Protein AF-A0A3R9QKV1-F1 (afdb_monomer_lite)

Foldseek 3Di:
DVVLVVLLVLLVCLLVLCVVVVNNVLSVLSVVLSVLLVLLVVCVVVVDHPDDPVVSVCSNVVSSVSSVVSVVVVVVVVVVVVVVVVCVVCPDCPPPDD

Secondary structure (DSSP, 8-state):
-HHHHHHHHHHHHHHHHHHHTT-HHHHHHHHHHHHHHHHHHHHHHHS--SS-HHHHHHHHHHHHHHHHHHHHHHHHHHHHHHHHHHHHHS--------

Radius of gyration: 19.91 Å; chains: 1; bounding box: 52×17×63 Å

pLDDT: mean 72.8, std 10.03, range [43.25, 85.12]

Organism: NCBI:txid284579

Structure (mmCIF, N/CA/C/O backbone):
data_AF-A0A3R9QKV1-F1
#
_entry.id   AF-A0A3R9QKV1-F1
#
loop_
_atom_site.group_PDB
_atom_site.id
_atom_site.type_symbol
_atom_site.label_atom_id
_atom_site.label_alt_id
_atom_site.label_comp_id
_atom_site.label_asym_id
_atom_site.label_entity_id
_atom_site.label_seq_id
_atom_site.pdbx_PDB_ins_code
_atom_site.Cartn_x
_atom_site.Cartn_y
_atom_site.Cartn_z
_atom_site.occupancy
_atom_site.B_iso_or_equiv
_atom_site.auth_seq_id
_atom_site.auth_comp_id
_atom_site.auth_asym_id
_atom_site.auth_atom_id
_atom_site.pdbx_PDB_model_num
ATOM 1 N N . MET A 1 1 ? -7.492 5.858 -17.948 1.00 59.72 1 MET A N 1
ATOM 2 C CA . MET A 1 1 ? -6.337 5.722 -17.028 1.00 59.72 1 MET A CA 1
ATOM 3 C C . MET A 1 1 ? -6.647 6.263 -15.627 1.00 59.72 1 MET A C 1
ATOM 5 O O . MET A 1 1 ? -5.887 6.009 -14.703 1.00 59.72 1 MET A O 1
ATOM 9 N N . ASP A 1 2 ? -7.785 6.936 -15.432 1.00 65.50 2 ASP A N 1
ATOM 10 C CA . ASP A 1 2 ? -8.101 7.677 -14.198 1.00 65.50 2 ASP A CA 1
ATOM 11 C C . ASP A 1 2 ? -8.430 6.775 -13.004 1.00 65.50 2 ASP A C 1
ATOM 13 O O . ASP A 1 2 ? -7.982 7.016 -11.887 1.00 65.50 2 ASP A O 1
ATOM 17 N N . VAL A 1 3 ? -9.144 5.674 -13.248 1.00 71.62 3 VAL A N 1
ATOM 18 C CA . VAL A 1 3 ? -9.436 4.667 -12.214 1.00 71.62 3 VAL A CA 1
ATOM 19 C C . VAL A 1 3 ? -8.142 4.028 -11.699 1.00 71.62 3 VAL A C 1
ATOM 21 O O . VAL A 1 3 ? -7.987 3.805 -10.506 1.00 71.62 3 VAL A O 1
ATOM 24 N N . LEU A 1 4 ? -7.173 3.793 -12.582 1.00 73.94 4 LEU A N 1
ATOM 25 C CA . LEU A 1 4 ? -5.894 3.172 -12.239 1.00 73.94 4 LEU A CA 1
ATOM 26 C C . LEU A 1 4 ? -5.026 4.101 -11.371 1.00 73.94 4 LEU A C 1
ATOM 28 O O . LEU A 1 4 ? -4.441 3.647 -10.392 1.00 73.94 4 LEU A O 1
ATOM 32 N N . LEU A 1 5 ? -5.036 5.408 -11.651 1.00 78.75 5 LEU A N 1
ATOM 33 C CA . LEU A 1 5 ? -4.431 6.433 -10.792 1.00 78.75 5 LEU A CA 1
ATOM 34 C C . LEU A 1 5 ? -5.057 6.475 -9.391 1.00 78.75 5 LEU A C 1
ATOM 36 O O . LEU A 1 5 ? -4.336 6.617 -8.403 1.00 78.75 5 LEU A O 1
ATOM 40 N N . LEU A 1 6 ? -6.379 6.306 -9.288 1.00 80.69 6 LEU A N 1
ATOM 41 C CA . LEU A 1 6 ? -7.063 6.225 -7.995 1.00 80.69 6 LEU A CA 1
ATOM 42 C C . LEU A 1 6 ? -6.551 5.028 -7.179 1.00 80.69 6 LEU A C 1
ATOM 44 O O . LEU A 1 6 ? -6.198 5.183 -6.010 1.00 80.69 6 LEU A O 1
ATOM 48 N N . PHE A 1 7 ? -6.444 3.851 -7.800 1.00 77.62 7 PHE A N 1
ATOM 49 C CA . PHE A 1 7 ? -5.898 2.667 -7.136 1.00 77.62 7 PHE A CA 1
ATOM 50 C C . PHE A 1 7 ? -4.413 2.814 -6.785 1.00 77.62 7 PHE A C 1
ATOM 52 O O . PHE A 1 7 ? -4.013 2.390 -5.704 1.00 77.62 7 PHE A O 1
ATOM 59 N N . MET A 1 8 ? -3.602 3.474 -7.619 1.00 81.06 8 MET A N 1
ATOM 60 C CA . MET A 1 8 ? -2.208 3.790 -7.277 1.00 81.06 8 MET A CA 1
ATOM 61 C C . MET A 1 8 ? -2.109 4.718 -6.061 1.00 81.06 8 MET A C 1
ATOM 63 O O . MET A 1 8 ? -1.260 4.513 -5.190 1.00 81.06 8 MET A O 1
ATOM 67 N N . ALA A 1 9 ? -2.989 5.717 -5.960 1.00 83.06 9 ALA A N 1
ATOM 68 C CA . ALA A 1 9 ? -3.051 6.586 -4.791 1.00 83.06 9 ALA A CA 1
ATOM 69 C C . ALA A 1 9 ? -3.406 5.781 -3.529 1.00 83.06 9 ALA A C 1
ATOM 71 O O . ALA A 1 9 ? -2.718 5.891 -2.514 1.00 83.06 9 ALA A O 1
ATOM 72 N N . PHE A 1 10 ? -4.400 4.891 -3.604 1.00 81.38 10 PHE A N 1
ATOM 73 C CA . PHE A 1 10 ? -4.734 3.988 -2.497 1.00 81.38 10 PHE A CA 1
ATOM 74 C C . PHE A 1 10 ? -3.585 3.042 -2.132 1.00 81.38 10 PHE A C 1
ATOM 76 O O . PHE A 1 10 ? -3.268 2.893 -0.950 1.00 81.38 10 PHE A O 1
ATOM 83 N N . ALA A 1 11 ? -2.913 2.459 -3.125 1.00 81.50 11 ALA A N 1
ATOM 84 C CA . ALA A 1 11 ? -1.746 1.607 -2.924 1.00 81.50 11 ALA A CA 1
ATOM 85 C C . ALA A 1 11 ? -0.596 2.356 -2.238 1.00 81.50 11 ALA A C 1
ATOM 87 O O . ALA A 1 11 ? 0.124 1.756 -1.444 1.00 81.50 11 ALA A O 1
ATOM 88 N N . THR A 1 12 ? -0.477 3.667 -2.471 1.00 85.06 12 THR A N 1
ATOM 89 C CA . THR A 1 12 ? 0.532 4.532 -1.839 1.00 85.06 12 THR A CA 1
ATOM 90 C C . THR A 1 12 ? 0.229 4.810 -0.364 1.00 85.06 12 THR A C 1
ATOM 92 O O . THR A 1 12 ? 1.134 4.940 0.459 1.00 85.06 12 THR A O 1
ATOM 95 N N . VAL A 1 13 ? -1.052 4.843 0.009 1.00 85.12 13 VAL A N 1
ATOM 96 C CA . VAL A 1 13 ? -1.492 5.045 1.400 1.00 85.12 13 VAL A CA 1
ATOM 97 C C . VAL A 1 13 ? -1.573 3.715 2.174 1.00 85.12 13 VAL A C 1
ATOM 99 O O . VAL A 1 13 ? -1.493 3.698 3.404 1.00 85.12 13 VAL A O 1
ATOM 102 N N . ALA A 1 14 ? -1.666 2.574 1.483 1.00 82.19 14 ALA A N 1
ATOM 103 C CA . ALA A 1 14 ? -1.786 1.242 2.085 1.00 82.19 14 ALA A CA 1
ATOM 104 C C . ALA A 1 14 ? -0.658 0.857 3.082 1.00 82.19 14 ALA A C 1
ATOM 106 O O . ALA A 1 14 ? -0.987 0.321 4.146 1.00 82.19 14 ALA A O 1
ATOM 107 N N . PRO A 1 15 ? 0.640 1.157 2.850 1.00 81.62 15 PRO A N 1
ATOM 108 C CA . PRO A 1 15 ? 1.700 0.889 3.826 1.00 81.62 15 PRO A CA 1
ATOM 109 C C . PRO A 1 15 ? 1.450 1.582 5.170 1.00 81.62 15 PRO A C 1
ATOM 111 O O . PRO A 1 15 ? 1.604 0.967 6.225 1.00 81.62 15 PRO A O 1
ATOM 114 N N . PHE A 1 16 ? 0.985 2.835 5.145 1.00 83.62 16 PHE A N 1
ATOM 115 C CA . PHE A 1 16 ? 0.663 3.597 6.354 1.00 83.62 16 PHE A CA 1
ATOM 116 C C . PHE A 1 16 ? -0.487 2.956 7.139 1.00 83.62 16 PHE A C 1
ATOM 118 O O . PHE A 1 16 ? -0.453 2.909 8.372 1.00 83.62 16 PHE A O 1
ATOM 125 N N . PHE A 1 17 ? -1.476 2.396 6.439 1.00 81.19 17 PHE A N 1
ATOM 126 C CA . PHE A 1 17 ? -2.551 1.633 7.072 1.00 81.19 17 PHE A CA 1
ATOM 127 C C . PHE A 1 17 ? -2.045 0.368 7.766 1.00 81.19 17 PHE A C 1
ATOM 129 O O . PHE A 1 17 ? -2.458 0.082 8.895 1.00 81.19 17 PHE A O 1
ATOM 136 N N . PHE A 1 18 ? -1.134 -0.370 7.132 1.00 80.94 18 PHE A N 1
ATOM 137 C CA . PHE A 1 18 ? -0.545 -1.564 7.733 1.00 80.94 18 PHE A CA 1
ATOM 138 C C . PHE A 1 18 ? 0.311 -1.235 8.961 1.00 80.94 18 PHE A C 1
ATOM 140 O O . PHE A 1 18 ? 0.188 -1.926 9.976 1.00 80.94 18 PHE A O 1
ATOM 147 N N . ILE A 1 19 ? 1.081 -0.141 8.925 1.00 84.00 19 ILE A N 1
ATOM 148 C CA . ILE A 1 19 ? 1.848 0.355 10.082 1.00 84.00 19 ILE A CA 1
ATOM 149 C C . ILE A 1 19 ? 0.909 0.685 11.245 1.00 84.00 19 ILE A C 1
ATOM 151 O O . ILE A 1 19 ? 1.116 0.209 12.361 1.00 84.00 19 ILE A O 1
ATOM 155 N N . ARG A 1 20 ? -0.178 1.425 10.990 1.00 80.00 20 ARG A N 1
ATOM 156 C CA . ARG A 1 20 ? -1.148 1.810 12.031 1.00 80.00 20 ARG A CA 1
ATOM 157 C C . ARG A 1 20 ? -1.829 0.609 12.698 1.00 80.00 20 ARG A C 1
ATOM 159 O O . ARG A 1 20 ? -2.272 0.708 13.837 1.00 80.00 20 ARG A O 1
ATOM 166 N N . ARG A 1 21 ? -1.917 -0.528 12.003 1.00 75.50 21 ARG A N 1
ATOM 167 C CA . ARG A 1 21 ? -2.478 -1.791 12.516 1.00 75.50 21 ARG A CA 1
ATOM 168 C C . ARG A 1 21 ? -1.409 -2.738 13.089 1.00 75.50 21 ARG A C 1
ATOM 170 O O . ARG A 1 21 ? -1.739 -3.877 13.407 1.00 75.50 21 ARG A O 1
ATOM 177 N N . GLY A 1 22 ? -0.153 -2.299 13.208 1.00 82.56 22 GLY A N 1
ATOM 178 C CA . GLY A 1 22 ? 0.959 -3.091 13.749 1.00 82.56 22 GLY A CA 1
ATOM 179 C C . GLY A 1 22 ? 1.485 -4.185 12.811 1.00 82.56 22 GLY A C 1
ATOM 180 O O . GLY A 1 22 ? 2.301 -5.006 13.223 1.00 82.56 22 GLY A O 1
ATOM 181 N N . LYS A 1 23 ? 1.047 -4.215 11.545 1.00 81.44 23 LYS A N 1
ATOM 182 C CA . LYS A 1 23 ? 1.450 -5.220 10.550 1.00 81.44 23 LYS A CA 1
ATOM 183 C C . LYS A 1 23 ? 2.657 -4.743 9.738 1.00 81.44 23 LYS A C 1
ATOM 185 O O . LYS A 1 23 ? 2.562 -4.509 8.535 1.00 81.44 23 LYS A O 1
ATOM 190 N N . TRP A 1 24 ? 3.802 -4.615 10.405 1.00 79.06 24 TRP A N 1
ATOM 191 C CA . TRP A 1 24 ? 5.042 -4.088 9.819 1.00 79.06 24 TRP A CA 1
ATOM 192 C C . TRP A 1 24 ? 5.548 -4.879 8.604 1.00 79.06 24 TRP A C 1
ATOM 194 O O . TRP A 1 24 ? 5.993 -4.278 7.633 1.00 79.06 24 TRP A O 1
ATOM 204 N N . SER A 1 25 ? 5.422 -6.208 8.608 1.00 81.31 25 SER A N 1
ATOM 205 C CA . SER A 1 25 ? 5.831 -7.053 7.475 1.00 81.31 25 SER A CA 1
ATOM 206 C C . SER A 1 25 ? 5.049 -6.739 6.196 1.00 81.31 25 SER A C 1
ATOM 208 O O . SER A 1 25 ? 5.643 -6.554 5.137 1.00 81.31 25 SER A O 1
ATOM 210 N N . LEU A 1 26 ? 3.724 -6.607 6.298 1.00 77.38 26 LEU A N 1
ATOM 211 C CA . LEU A 1 26 ? 2.870 -6.235 5.167 1.00 77.38 26 LEU A CA 1
ATOM 212 C C . LEU A 1 26 ? 3.128 -4.802 4.707 1.00 77.38 26 LEU A C 1
ATOM 214 O O . LEU A 1 26 ? 3.058 -4.537 3.514 1.00 77.38 26 LEU A O 1
ATOM 218 N N . ALA A 1 27 ? 3.464 -3.891 5.623 1.00 82.50 27 ALA A N 1
ATOM 219 C CA . ALA A 1 27 ? 3.836 -2.528 5.262 1.00 82.50 27 ALA A CA 1
ATOM 220 C C . ALA A 1 27 ? 5.119 -2.481 4.423 1.00 82.50 27 ALA A C 1
ATOM 222 O O . ALA A 1 27 ? 5.161 -1.774 3.421 1.00 82.50 27 ALA A O 1
ATOM 223 N N . ILE A 1 28 ? 6.140 -3.257 4.805 1.00 83.75 28 ILE A N 1
ATOM 224 C CA . ILE A 1 28 ? 7.413 -3.334 4.073 1.00 83.75 28 ILE A CA 1
ATOM 225 C C . ILE A 1 28 ? 7.196 -3.950 2.687 1.00 83.75 28 ILE A C 1
ATOM 227 O O . ILE A 1 28 ? 7.635 -3.378 1.691 1.00 83.75 28 ILE A O 1
ATOM 231 N N . ILE A 1 29 ? 6.475 -5.074 2.610 1.00 82.25 29 ILE A N 1
ATOM 232 C CA . ILE A 1 29 ? 6.156 -5.733 1.334 1.00 82.25 29 ILE A CA 1
ATOM 233 C C . ILE A 1 29 ? 5.350 -4.790 0.436 1.00 82.25 29 ILE A C 1
ATOM 235 O O . ILE A 1 29 ? 5.692 -4.610 -0.731 1.00 82.25 29 ILE A O 1
ATOM 239 N N . GLN A 1 30 ? 4.321 -4.138 0.984 1.00 81.69 30 GLN A N 1
ATOM 240 C CA . GLN A 1 30 ? 3.501 -3.202 0.222 1.00 81.69 30 GLN A CA 1
ATOM 241 C C . GLN A 1 30 ? 4.293 -1.977 -0.229 1.00 81.69 30 GLN A C 1
ATOM 243 O O . GLN A 1 30 ? 4.089 -1.511 -1.343 1.00 81.69 30 GLN A O 1
ATOM 248 N N . GLY A 1 31 ? 5.218 -1.476 0.592 1.00 83.12 31 GLY A N 1
ATOM 249 C CA . GLY A 1 31 ? 6.116 -0.388 0.213 1.00 83.12 31 GLY A CA 1
ATOM 250 C C . GLY A 1 31 ? 7.031 -0.768 -0.952 1.00 83.12 31 GLY A C 1
ATOM 251 O O . GLY A 1 31 ? 7.161 0.000 -1.902 1.00 83.12 31 GLY A O 1
ATOM 252 N N . ALA A 1 32 ? 7.607 -1.972 -0.933 1.00 82.38 32 ALA A N 1
ATOM 253 C CA . ALA A 1 32 ? 8.434 -2.468 -2.034 1.00 82.38 32 ALA A CA 1
ATOM 254 C C . ALA A 1 32 ? 7.627 -2.637 -3.337 1.00 82.38 32 ALA A C 1
ATOM 256 O O . ALA A 1 32 ? 8.073 -2.213 -4.403 1.00 82.38 32 ALA A O 1
ATOM 257 N N . LEU A 1 33 ? 6.414 -3.194 -3.250 1.00 79.00 33 LEU A N 1
ATOM 258 C CA . LEU A 1 33 ? 5.510 -3.340 -4.396 1.00 79.00 33 LEU A CA 1
ATOM 259 C C . LEU A 1 33 ? 5.045 -1.983 -4.940 1.00 79.00 33 LEU A C 1
ATOM 261 O O . LEU A 1 33 ? 5.018 -1.783 -6.150 1.00 79.00 33 LEU A O 1
ATOM 265 N N . MET A 1 34 ? 4.733 -1.035 -4.052 1.00 84.81 34 MET A N 1
ATOM 266 C CA . MET A 1 34 ? 4.372 0.340 -4.400 1.00 84.81 34 MET A CA 1
ATOM 267 C C . MET A 1 34 ? 5.500 1.030 -5.178 1.00 84.81 34 MET A C 1
ATOM 269 O O . MET A 1 34 ? 5.229 1.674 -6.188 1.00 84.81 34 MET A O 1
ATOM 273 N N . LEU A 1 35 ? 6.759 0.875 -4.756 1.00 82.88 35 LEU A N 1
ATOM 274 C CA . LEU A 1 35 ? 7.907 1.433 -5.478 1.00 82.88 35 LEU A CA 1
ATOM 275 C C . LEU A 1 35 ? 8.030 0.849 -6.893 1.00 82.88 35 LEU A C 1
ATOM 277 O O . LEU A 1 35 ? 8.198 1.607 -7.845 1.00 82.88 35 LEU A O 1
ATOM 281 N N . GLY A 1 36 ? 7.873 -0.470 -7.053 1.00 78.50 36 GLY A N 1
ATOM 282 C CA . GLY A 1 36 ? 7.880 -1.107 -8.377 1.00 78.50 36 GLY A CA 1
ATOM 283 C C . GLY A 1 36 ? 6.699 -0.691 -9.265 1.00 78.50 36 GLY A C 1
ATOM 284 O O . GLY A 1 36 ? 6.857 -0.519 -10.471 1.00 78.50 36 GLY A O 1
ATOM 285 N N . MET A 1 37 ? 5.524 -0.468 -8.673 1.00 81.19 37 MET A N 1
ATOM 286 C CA . MET A 1 37 ? 4.336 0.040 -9.365 1.00 81.19 37 MET A CA 1
ATOM 287 C C . MET A 1 37 ? 4.552 1.466 -9.902 1.00 81.19 37 MET A C 1
ATOM 289 O O . MET A 1 37 ? 4.171 1.759 -11.035 1.00 81.19 37 MET A O 1
ATOM 293 N N . TRP A 1 38 ? 5.180 2.346 -9.114 1.00 81.12 38 TRP A N 1
ATOM 294 C CA . TRP A 1 38 ? 5.527 3.704 -9.545 1.00 81.12 38 TRP A CA 1
ATOM 295 C C . TRP A 1 38 ? 6.628 3.722 -10.609 1.00 81.12 38 TRP A C 1
ATOM 297 O O . TRP A 1 38 ? 6.512 4.492 -11.559 1.00 81.12 38 TRP A O 1
ATOM 307 N N . ASP A 1 39 ? 7.640 2.856 -10.504 1.00 78.19 39 ASP A N 1
ATOM 308 C CA . ASP A 1 39 ? 8.669 2.701 -11.545 1.00 78.19 39 ASP A CA 1
ATOM 309 C C . ASP A 1 39 ? 8.048 2.271 -12.886 1.00 78.19 39 ASP A C 1
ATOM 311 O O . ASP A 1 39 ? 8.314 2.874 -13.926 1.00 78.19 39 ASP A O 1
ATOM 315 N N . TYR A 1 40 ? 7.126 1.299 -12.860 1.00 74.00 40 TYR A N 1
ATOM 316 C CA . TYR A 1 40 ? 6.378 0.873 -14.048 1.00 74.00 40 TYR A CA 1
ATOM 317 C C . TYR A 1 40 ? 5.534 2.003 -14.651 1.00 74.00 40 TYR A C 1
ATOM 319 O O . TYR A 1 40 ? 5.542 2.217 -15.865 1.00 74.00 40 TYR A O 1
ATOM 327 N N . PHE A 1 41 ? 4.813 2.741 -13.805 1.00 76.81 41 PHE A N 1
ATOM 328 C CA . PHE A 1 41 ? 3.973 3.848 -14.250 1.00 76.81 41 PHE A CA 1
ATOM 329 C C . PHE A 1 41 ? 4.798 4.968 -14.883 1.00 76.81 41 PHE A C 1
ATOM 331 O O . PHE A 1 41 ? 4.443 5.450 -15.954 1.00 76.81 41 PHE A O 1
ATOM 338 N N . LEU A 1 42 ? 5.920 5.353 -14.267 1.00 76.88 42 LEU A N 1
ATOM 339 C CA . LEU A 1 42 ? 6.813 6.378 -14.808 1.00 76.88 42 LEU A CA 1
ATOM 340 C C . LEU A 1 42 ? 7.472 5.925 -16.109 1.00 76.88 42 LEU A C 1
ATOM 342 O O . LEU A 1 42 ? 7.524 6.705 -17.059 1.00 76.88 42 LEU A O 1
ATOM 346 N 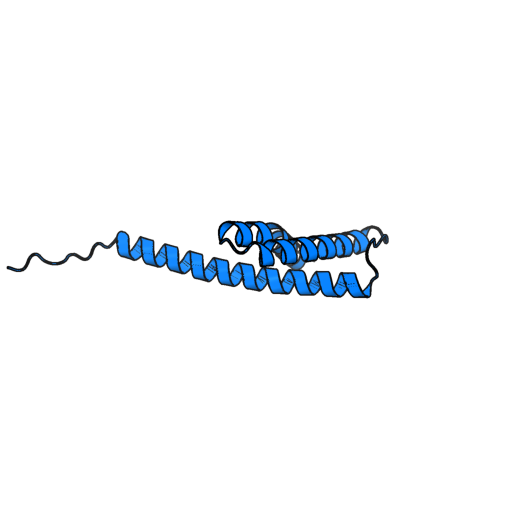N . SER A 1 43 ? 7.891 4.662 -16.194 1.00 71.62 43 SER A N 1
ATOM 347 C CA . SER A 1 43 ? 8.444 4.096 -17.422 1.00 71.62 43 SER A CA 1
ATOM 348 C C . SER A 1 43 ? 7.483 4.195 -18.610 1.00 71.62 43 SER A C 1
ATOM 350 O O . SER A 1 43 ? 7.925 4.454 -19.731 1.00 71.62 43 SER A O 1
ATOM 352 N N . HIS A 1 44 ? 6.175 4.069 -18.374 1.00 69.94 44 HIS A N 1
ATOM 353 C CA . HIS A 1 44 ? 5.164 4.233 -19.418 1.00 69.94 44 HIS A CA 1
ATOM 354 C C . HIS A 1 44 ? 5.169 5.641 -20.048 1.00 69.94 44 HIS A C 1
ATOM 356 O O . HIS A 1 44 ? 4.760 5.795 -21.196 1.00 69.94 44 HIS A O 1
ATOM 362 N N . PHE A 1 45 ? 5.664 6.659 -19.330 1.00 69.56 45 PHE A N 1
ATOM 363 C CA . PHE A 1 45 ? 5.791 8.037 -19.820 1.00 69.56 45 PHE A CA 1
ATOM 364 C C . PHE A 1 45 ? 7.204 8.397 -20.296 1.00 69.56 45 PHE A C 1
ATOM 366 O O . PHE A 1 45 ? 7.344 9.224 -21.195 1.00 69.56 45 PHE A O 1
ATOM 373 N N . THR A 1 46 ? 8.254 7.814 -19.714 1.00 66.81 46 THR A N 1
ATOM 374 C CA . THR A 1 46 ? 9.651 8.218 -19.969 1.00 66.81 46 THR A CA 1
ATOM 375 C C . THR A 1 46 ? 10.464 7.200 -20.767 1.00 66.81 46 THR A C 1
ATOM 377 O O . THR A 1 46 ? 11.598 7.497 -21.126 1.00 66.81 46 THR A O 1
ATOM 380 N N . SER A 1 47 ? 9.917 6.016 -21.077 1.00 60.09 47 SER A N 1
ATOM 381 C CA . SER A 1 47 ? 10.624 4.892 -21.730 1.00 60.09 47 SER A CA 1
ATOM 382 C C . SER A 1 47 ? 11.880 4.403 -20.987 1.00 60.09 47 SER A C 1
ATOM 384 O O . SER A 1 47 ? 12.668 3.634 -21.532 1.00 60.09 47 SER A O 1
ATOM 386 N N . ILE A 1 48 ? 12.066 4.826 -19.733 1.00 56.97 48 ILE A N 1
ATOM 387 C CA . ILE A 1 48 ? 13.177 4.440 -18.861 1.00 56.97 48 ILE A CA 1
ATOM 388 C C . ILE A 1 48 ? 12.584 3.571 -17.750 1.00 56.97 48 ILE A C 1
ATOM 390 O O . ILE A 1 48 ? 11.850 4.067 -16.901 1.00 56.97 48 ILE A O 1
ATOM 394 N N . THR A 1 49 ? 12.850 2.265 -17.784 1.00 54.78 49 THR A N 1
ATOM 395 C CA . THR A 1 49 ? 12.547 1.328 -16.686 1.00 54.78 49 THR A CA 1
ATOM 396 C C . THR A 1 49 ? 13.793 1.109 -15.834 1.00 54.78 49 THR A C 1
ATOM 398 O O . THR A 1 49 ? 14.829 0.733 -16.388 1.00 54.78 49 THR A O 1
ATOM 401 N N . VAL A 1 50 ? 13.701 1.249 -14.508 1.00 58.66 50 VAL A N 1
ATOM 402 C CA . VAL A 1 50 ? 14.783 0.829 -13.597 1.00 58.66 50 VAL A CA 1
ATOM 403 C C . VAL A 1 50 ? 14.694 -0.677 -13.304 1.00 58.66 50 VAL A C 1
ATOM 405 O O . VAL A 1 50 ? 15.723 -1.335 -13.159 1.00 58.66 50 VAL A O 1
ATOM 408 N N . LEU A 1 51 ? 13.488 -1.257 -13.279 1.00 55.34 51 LEU A N 1
ATOM 409 C CA . LEU A 1 51 ? 13.268 -2.706 -13.168 1.00 55.34 51 LEU A CA 1
ATOM 410 C C . LEU A 1 51 ? 13.000 -3.375 -14.530 1.00 55.34 51 LEU A C 1
ATOM 412 O O . LEU A 1 51 ? 12.262 -2.852 -15.362 1.00 55.34 51 LEU A O 1
ATOM 416 N N . ASN A 1 52 ? 13.522 -4.594 -14.729 1.00 59.56 52 ASN A N 1
ATOM 417 C CA . ASN A 1 52 ? 13.209 -5.428 -15.899 1.00 59.56 52 ASN A CA 1
ATOM 418 C C . ASN A 1 52 ? 11.684 -5.539 -16.116 1.00 59.56 52 ASN A C 1
ATOM 420 O O . ASN A 1 52 ? 10.933 -5.783 -15.167 1.00 59.56 52 ASN A O 1
ATOM 424 N N . ALA A 1 53 ? 11.234 -5.444 -17.373 1.00 57.81 53 ALA A N 1
ATOM 425 C CA . ALA A 1 53 ? 9.815 -5.412 -17.752 1.00 57.81 53 ALA A CA 1
ATOM 426 C C . ALA A 1 53 ? 8.910 -6.495 -17.102 1.00 57.81 53 ALA A C 1
ATOM 428 O O . ALA A 1 53 ? 7.801 -6.151 -16.689 1.00 57.81 53 ALA A O 1
ATOM 429 N N . PRO A 1 54 ? 9.331 -7.770 -16.927 1.00 60.91 54 PRO A N 1
ATOM 430 C CA . PRO A 1 54 ? 8.493 -8.790 -16.283 1.00 60.91 54 PRO A CA 1
ATOM 431 C C . PRO A 1 54 ? 8.296 -8.552 -14.779 1.00 60.91 54 PRO A C 1
ATOM 433 O O . PRO A 1 54 ? 7.208 -8.760 -14.245 1.00 60.91 54 PRO A O 1
ATOM 436 N N . THR A 1 55 ? 9.339 -8.089 -14.087 1.00 64.19 55 THR A N 1
ATOM 437 C CA . THR A 1 55 ? 9.306 -7.789 -12.647 1.00 64.19 55 THR A CA 1
ATOM 438 C C . THR A 1 55 ? 8.425 -6.584 -12.332 1.00 64.19 55 THR A C 1
ATOM 440 O O . THR A 1 55 ? 7.701 -6.601 -11.338 1.00 64.19 55 THR A O 1
ATOM 443 N N . SER A 1 56 ? 8.418 -5.575 -13.202 1.00 61.22 56 SER A N 1
ATOM 444 C CA . SER A 1 56 ? 7.608 -4.364 -13.035 1.00 61.22 56 SER A CA 1
ATOM 445 C C . SER A 1 56 ? 6.107 -4.642 -13.174 1.00 61.22 56 SER A C 1
ATOM 447 O O . SER A 1 56 ? 5.308 -4.102 -12.413 1.00 61.22 56 SER A O 1
ATOM 449 N N . ILE A 1 57 ? 5.717 -5.560 -14.067 1.00 67.50 57 ILE A N 1
ATOM 450 C CA . ILE A 1 57 ? 4.319 -5.995 -14.234 1.00 67.50 57 ILE A CA 1
ATOM 451 C C . ILE A 1 57 ? 3.820 -6.738 -12.985 1.00 67.50 57 ILE A C 1
ATOM 453 O O . ILE A 1 57 ? 2.726 -6.469 -12.491 1.00 67.50 57 ILE A O 1
ATOM 457 N N . ILE A 1 58 ? 4.629 -7.651 -12.440 1.00 72.50 58 ILE A N 1
ATOM 458 C CA . ILE A 1 58 ? 4.272 -8.406 -11.228 1.00 72.50 58 ILE A CA 1
ATOM 459 C C . ILE A 1 58 ? 4.179 -7.469 -10.019 1.00 72.50 58 ILE A C 1
ATOM 461 O O . ILE A 1 58 ? 3.244 -7.586 -9.228 1.00 72.50 58 ILE A O 1
ATOM 465 N N . ALA A 1 59 ? 5.106 -6.514 -9.891 1.00 68.19 59 ALA A N 1
ATOM 466 C CA . ALA A 1 59 ? 5.057 -5.503 -8.838 1.00 68.19 59 ALA A CA 1
ATOM 467 C C . ALA A 1 59 ? 3.802 -4.624 -8.950 1.00 68.19 59 ALA A C 1
ATOM 469 O O . ALA A 1 59 ? 3.157 -4.348 -7.941 1.00 68.19 59 ALA A O 1
ATOM 470 N N . PHE A 1 60 ? 3.414 -4.258 -10.174 1.00 69.25 60 PHE A N 1
ATOM 471 C CA . PHE A 1 60 ? 2.222 -3.466 -10.450 1.00 69.25 60 PHE A CA 1
ATOM 472 C C . PHE A 1 60 ? 0.931 -4.192 -10.027 1.00 69.25 60 PHE A C 1
ATOM 474 O O . PHE A 1 60 ? 0.199 -3.704 -9.163 1.00 69.25 60 PHE A O 1
ATOM 481 N N . TYR A 1 61 ? 0.673 -5.391 -10.559 1.00 75.81 61 TYR A N 1
ATOM 482 C CA . TYR A 1 61 ? -0.535 -6.155 -10.211 1.00 75.81 61 TYR A CA 1
ATOM 483 C C . TYR A 1 61 ? -0.524 -6.665 -8.764 1.00 75.81 61 TYR A C 1
ATOM 485 O O . TYR A 1 61 ? -1.570 -6.710 -8.117 1.00 75.81 61 TYR A O 1
ATOM 493 N N . GLY A 1 62 ? 0.651 -7.003 -8.226 1.00 76.38 62 GLY A N 1
ATOM 494 C CA . GLY A 1 62 ? 0.811 -7.389 -6.826 1.00 76.38 62 GLY A CA 1
ATOM 495 C C . GLY A 1 62 ? 0.499 -6.241 -5.863 1.00 76.38 62 GLY A C 1
ATOM 496 O O . GLY A 1 62 ? -0.186 -6.456 -4.863 1.00 76.38 62 GLY A O 1
ATOM 497 N N . SER A 1 63 ? 0.945 -5.019 -6.181 1.00 72.88 63 SER A N 1
ATOM 498 C CA . SER A 1 63 ? 0.647 -3.821 -5.384 1.00 72.88 63 SER A CA 1
ATOM 499 C C . SER A 1 63 ? -0.848 -3.504 -5.370 1.00 72.88 63 SER A C 1
ATOM 501 O O . SER A 1 63 ? -1.397 -3.222 -4.303 1.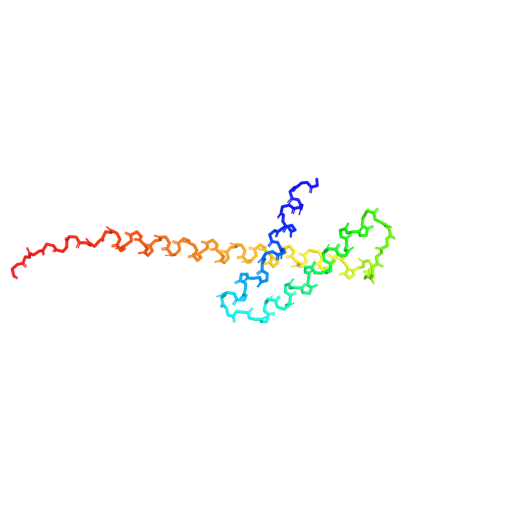00 72.88 63 SER A O 1
ATOM 503 N N . LEU A 1 64 ? -1.507 -3.616 -6.530 1.00 75.50 64 LEU A N 1
ATOM 504 C CA . LEU A 1 64 ? -2.957 -3.461 -6.682 1.00 75.50 64 LEU A CA 1
ATOM 505 C C . LEU A 1 64 ? -3.732 -4.458 -5.816 1.00 75.50 64 LEU A C 1
ATOM 507 O O . LEU A 1 64 ? -4.603 -4.064 -5.046 1.00 75.50 64 LEU A O 1
ATOM 511 N N . LEU A 1 65 ? -3.368 -5.740 -5.875 1.00 79.88 65 LEU A N 1
ATOM 512 C CA . LEU A 1 65 ? -4.056 -6.782 -5.116 1.00 79.88 65 LEU A CA 1
ATOM 513 C C . LEU A 1 65 ? -3.899 -6.572 -3.601 1.00 79.88 65 LEU A C 1
ATOM 515 O O . LEU A 1 65 ? -4.874 -6.659 -2.854 1.00 79.88 65 LEU A O 1
ATOM 519 N N . LEU A 1 66 ? -2.694 -6.237 -3.123 1.00 74.75 66 LEU A N 1
ATOM 520 C CA . LEU A 1 66 ? -2.511 -5.913 -1.705 1.00 74.75 66 LEU A CA 1
ATOM 521 C C . LEU A 1 66 ? -3.237 -4.625 -1.293 1.00 74.75 66 LEU A C 1
ATOM 523 O O . LEU A 1 66 ? -3.702 -4.543 -0.153 1.00 74.75 66 LEU A O 1
ATOM 527 N N . ALA A 1 67 ? -3.327 -3.628 -2.177 1.00 76.19 67 ALA A N 1
ATOM 528 C CA . ALA A 1 67 ? -4.068 -2.400 -1.909 1.00 76.19 67 ALA A CA 1
ATOM 529 C C . ALA A 1 67 ? -5.562 -2.691 -1.708 1.00 76.19 67 ALA A C 1
ATOM 531 O O . ALA A 1 67 ? -6.150 -2.184 -0.752 1.00 76.19 67 ALA A O 1
ATOM 532 N N . ASP A 1 68 ? -6.146 -3.580 -2.514 1.00 77.56 68 ASP A N 1
ATOM 533 C CA . ASP A 1 68 ? -7.535 -4.021 -2.353 1.00 77.56 68 ASP A CA 1
ATOM 534 C C . ASP A 1 68 ? -7.749 -4.750 -1.023 1.00 77.56 68 ASP A C 1
ATOM 536 O O . ASP A 1 68 ? -8.695 -4.462 -0.287 1.00 77.56 68 ASP A O 1
ATOM 540 N N . VAL A 1 69 ? -6.830 -5.644 -0.645 1.00 80.06 69 VAL A N 1
ATOM 541 C CA . VAL A 1 69 ? -6.877 -6.321 0.662 1.00 80.06 69 VAL A CA 1
ATOM 542 C C . VAL A 1 69 ? -6.781 -5.311 1.810 1.00 80.06 69 VAL A C 1
ATOM 544 O O . VAL A 1 69 ? -7.518 -5.422 2.795 1.00 80.06 69 VAL A O 1
ATOM 547 N N . ALA A 1 70 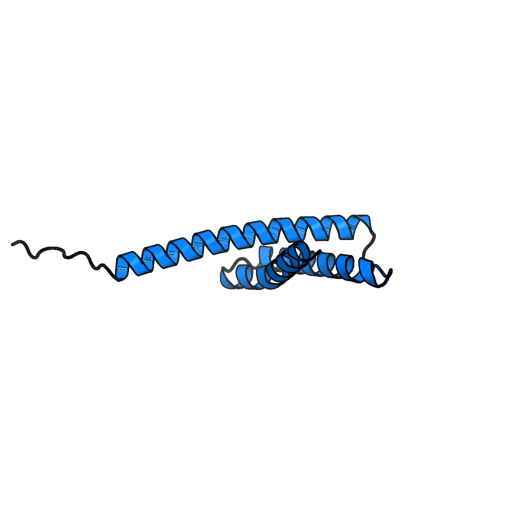? -5.907 -4.307 1.691 1.00 76.00 70 ALA A N 1
ATOM 548 C CA . ALA A 1 70 ? -5.781 -3.232 2.672 1.00 76.00 70 ALA A CA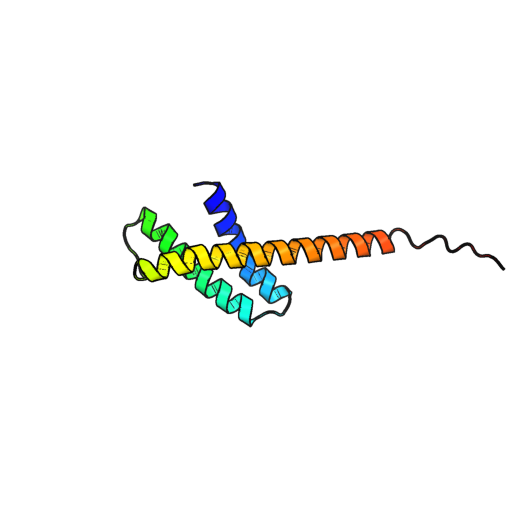 1
ATOM 549 C C . ALA A 1 70 ? -7.087 -2.434 2.800 1.00 76.00 70 ALA A C 1
ATOM 551 O O . ALA A 1 70 ? -7.530 -2.152 3.916 1.00 76.00 70 ALA A O 1
ATOM 552 N N . LEU A 1 71 ? -7.725 -2.121 1.671 1.00 78.25 71 LEU A N 1
ATOM 553 C CA . LEU A 1 71 ? -8.973 -1.369 1.602 1.00 78.25 71 LEU A CA 1
ATOM 554 C C . LEU A 1 71 ? -10.137 -2.160 2.210 1.00 78.25 71 LEU A C 1
ATOM 556 O O . LEU A 1 71 ? -10.895 -1.614 3.011 1.00 78.25 71 LEU A O 1
ATOM 560 N N . ILE A 1 72 ? -10.238 -3.462 1.930 1.00 80.94 72 ILE A N 1
ATOM 561 C CA . ILE A 1 72 ? -11.239 -4.348 2.545 1.00 80.94 72 ILE A CA 1
ATOM 562 C C . ILE A 1 72 ? -11.025 -4.423 4.063 1.00 80.94 72 ILE A C 1
ATOM 564 O O . ILE A 1 72 ? -11.974 -4.260 4.834 1.00 80.94 72 ILE A O 1
ATOM 568 N N . MET A 1 73 ? -9.782 -4.614 4.521 1.00 77.88 73 MET A N 1
ATOM 569 C CA . MET A 1 73 ? -9.467 -4.615 5.956 1.00 77.88 73 MET A CA 1
ATOM 570 C C . MET A 1 73 ? -9.798 -3.272 6.621 1.00 77.88 73 MET A C 1
ATOM 572 O O . MET A 1 73 ? -10.276 -3.249 7.763 1.00 77.88 73 MET A O 1
ATOM 576 N N . PHE A 1 74 ? -9.562 -2.162 5.918 1.00 77.81 74 PHE A N 1
ATOM 577 C CA . PHE A 1 74 ? -9.930 -0.828 6.371 1.00 77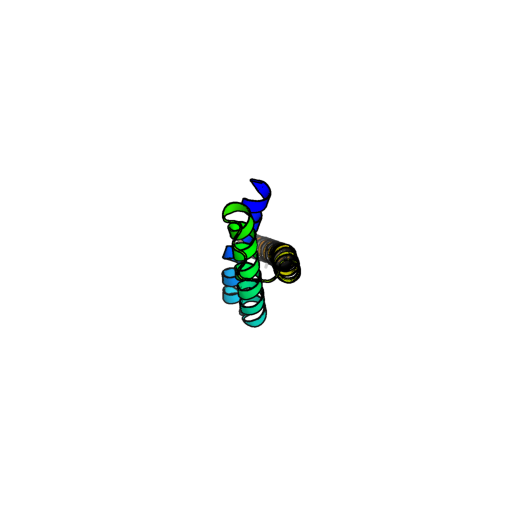.81 74 PHE A CA 1
ATOM 578 C C . PHE A 1 74 ? -11.448 -0.682 6.501 1.00 77.81 74 PHE A C 1
ATOM 580 O O . PHE A 1 74 ? -11.908 -0.317 7.581 1.00 77.81 74 PHE A O 1
ATOM 587 N N . LEU A 1 75 ? -12.221 -1.049 5.474 1.00 80.19 75 LEU A N 1
ATOM 588 C CA . LEU A 1 75 ? -13.686 -1.000 5.502 1.00 80.19 75 LEU A CA 1
ATOM 589 C C . LEU A 1 75 ? -14.253 -1.821 6.660 1.00 80.19 75 LEU A C 1
ATOM 591 O O . LEU A 1 75 ? -15.047 -1.308 7.443 1.00 80.19 75 LEU A O 1
ATOM 595 N N . ILE A 1 76 ? -13.815 -3.074 6.818 1.00 80.56 76 ILE A N 1
ATOM 596 C CA . ILE A 1 76 ? -14.282 -3.949 7.906 1.00 80.56 76 ILE A CA 1
ATOM 597 C C . ILE A 1 76 ? -14.016 -3.301 9.267 1.00 80.56 76 ILE A C 1
ATOM 599 O O . ILE A 1 76 ? -14.869 -3.330 10.156 1.00 80.56 76 ILE A O 1
ATOM 603 N N . SER A 1 77 ? -12.834 -2.712 9.442 1.00 77.25 77 SER A N 1
ATOM 604 C CA . SER A 1 77 ? -12.476 -2.074 10.706 1.00 77.25 77 SER A CA 1
ATOM 605 C C . SER A 1 77 ? -13.261 -0.785 10.946 1.00 77.25 77 SER A C 1
ATOM 607 O O . SER A 1 77 ? -13.720 -0.558 12.062 1.00 77.25 77 SER A O 1
ATOM 609 N N . PHE A 1 78 ? -13.468 0.019 9.903 1.00 80.62 78 PHE A N 1
ATOM 610 C CA . PHE A 1 78 ? -14.278 1.232 9.953 1.00 80.62 78 PHE A CA 1
ATOM 611 C C . PHE A 1 78 ? -15.731 0.914 10.323 1.00 80.62 78 PHE A C 1
ATOM 613 O O . PHE A 1 78 ? -16.273 1.506 11.254 1.00 80.62 78 PHE A O 1
ATOM 620 N N . PHE A 1 79 ? -16.343 -0.083 9.677 1.00 81.38 79 PHE A N 1
ATOM 621 C CA . PHE A 1 79 ? -17.698 -0.523 10.014 1.00 81.38 79 PHE A CA 1
ATOM 622 C C . PHE A 1 79 ? -17.790 -1.087 11.433 1.00 81.38 79 PHE A C 1
ATOM 624 O O . PHE A 1 79 ? -18.758 -0.802 12.136 1.00 81.38 79 PHE A O 1
ATOM 631 N N . LYS A 1 80 ? -16.777 -1.829 11.902 1.00 77.88 80 LYS A N 1
ATOM 632 C CA . LYS A 1 80 ? -16.714 -2.285 13.300 1.00 77.88 80 LYS A CA 1
ATOM 633 C C . LYS A 1 80 ? -16.642 -1.124 14.292 1.00 77.88 80 LYS A C 1
ATOM 635 O O . LYS A 1 80 ? -17.350 -1.150 15.295 1.00 77.88 80 LYS A O 1
ATOM 640 N N . GLU A 1 81 ? -15.811 -0.118 14.030 1.00 78.50 81 GLU A N 1
ATOM 641 C CA . GLU A 1 81 ? -15.687 1.073 14.882 1.00 78.50 81 GLU A CA 1
ATOM 642 C C . GLU A 1 81 ? -16.980 1.904 14.885 1.00 78.50 81 GLU A C 1
ATOM 644 O O . GLU A 1 81 ? -17.424 2.344 15.946 1.00 78.50 81 GLU A O 1
ATOM 649 N N . MET A 1 82 ? -17.636 2.050 13.732 1.00 75.00 82 MET A N 1
ATOM 650 C CA . MET A 1 82 ? -18.940 2.712 13.614 1.00 75.00 82 MET A CA 1
ATOM 651 C C . MET A 1 82 ? -20.035 1.956 14.374 1.00 75.00 82 MET A C 1
ATOM 653 O O . MET A 1 82 ? -20.774 2.568 15.144 1.00 75.00 82 MET A O 1
ATOM 657 N N . ALA A 1 83 ? -20.101 0.629 14.239 1.00 73.19 83 ALA A N 1
ATOM 658 C CA . ALA A 1 83 ? -21.041 -0.204 14.988 1.00 73.19 83 ALA A CA 1
ATOM 659 C C . ALA A 1 83 ? -20.796 -0.126 16.507 1.00 73.19 83 ALA A C 1
ATOM 661 O O . ALA A 1 83 ? -21.744 -0.054 17.291 1.00 73.19 83 ALA A O 1
ATOM 662 N N . ALA A 1 84 ? -19.531 -0.086 16.939 1.00 70.12 84 ALA A N 1
ATOM 663 C CA . ALA A 1 84 ? -19.172 0.092 18.343 1.00 70.12 84 ALA A CA 1
ATOM 664 C C . ALA A 1 84 ? -19.578 1.479 18.873 1.00 70.12 84 ALA A C 1
ATOM 666 O O . ALA A 1 84 ? -20.181 1.567 19.944 1.00 70.12 84 ALA A O 1
ATOM 667 N N . LYS A 1 85 ? -19.330 2.552 18.107 1.00 66.69 85 LYS A N 1
ATOM 668 C CA . LYS A 1 85 ? -19.779 3.909 18.458 1.00 66.69 85 LYS A CA 1
ATOM 669 C C . LYS A 1 85 ? -21.302 4.021 18.518 1.00 66.69 85 LYS A C 1
ATOM 671 O O . LYS A 1 85 ? -21.816 4.635 19.447 1.00 66.69 85 LYS A O 1
ATOM 676 N N . GLN A 1 86 ? -22.025 3.402 17.586 1.00 63.91 86 GLN A N 1
ATOM 677 C CA . GLN A 1 86 ? -23.490 3.383 17.590 1.00 63.91 86 GLN A CA 1
ATOM 678 C C . GLN A 1 86 ? -24.044 2.657 18.827 1.00 63.91 86 GLN A C 1
ATOM 680 O O . GLN A 1 86 ? -24.977 3.142 19.464 1.00 63.91 86 GLN A O 1
ATOM 685 N N . LYS A 1 87 ? -23.429 1.534 19.225 1.00 57.19 87 LYS A N 1
ATOM 686 C CA . LYS A 1 87 ? -23.788 0.794 20.447 1.00 57.19 87 LYS A CA 1
ATOM 687 C C . LYS A 1 87 ? -23.503 1.587 21.729 1.00 57.19 87 LYS A C 1
ATOM 689 O O . LYS A 1 87 ? -24.200 1.407 22.718 1.00 57.19 87 LYS A O 1
ATOM 694 N N . GLN A 1 88 ? -22.499 2.463 21.716 1.00 58.03 88 GLN A N 1
ATOM 695 C CA . GLN A 1 88 ? -22.177 3.349 22.837 1.00 58.03 88 GLN A CA 1
ATOM 696 C C . GLN A 1 88 ? -23.104 4.575 22.910 1.00 58.03 88 GLN A C 1
ATOM 698 O O . GLN A 1 88 ? -23.389 5.051 24.003 1.00 58.03 88 GLN A O 1
ATOM 703 N N . TRP A 1 89 ? -23.593 5.065 21.765 1.00 56.47 89 TRP A N 1
ATOM 704 C CA . TRP A 1 89 ? -24.565 6.166 21.679 1.00 56.47 89 TRP A CA 1
ATOM 705 C C . TRP A 1 89 ? -25.994 5.755 22.044 1.00 56.47 89 TRP A C 1
ATOM 707 O O . TRP A 1 89 ? -26.793 6.598 22.438 1.00 56.47 89 TRP A O 1
ATOM 717 N N . MET A 1 90 ? -26.301 4.461 21.971 1.00 57.44 90 MET A N 1
ATOM 718 C CA . MET A 1 90 ? -27.484 3.877 22.594 1.00 57.44 90 MET A CA 1
ATOM 719 C C . MET A 1 90 ? -27.056 3.071 23.823 1.00 57.44 90 MET A C 1
ATOM 721 O O . MET A 1 90 ? -27.063 1.836 23.761 1.00 57.44 90 MET A O 1
ATOM 725 N N . PRO A 1 91 ? -26.680 3.715 24.950 1.00 56.59 91 PRO A N 1
ATOM 726 C CA . PRO A 1 91 ? -26.688 2.992 26.205 1.00 56.59 91 PRO A CA 1
ATOM 727 C C . PRO A 1 91 ? -28.130 2.530 26.360 1.00 56.59 91 PRO A C 1
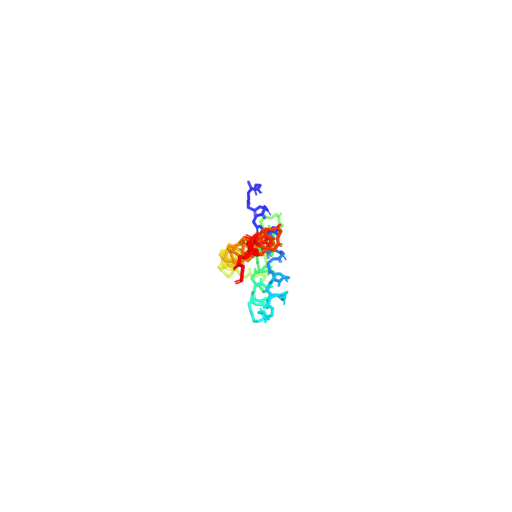ATOM 729 O O . PRO A 1 91 ? -29.043 3.350 26.459 1.00 56.59 91 PRO A O 1
ATOM 732 N N . GLY A 1 92 ? -28.342 1.219 26.228 1.00 55.91 92 GLY A N 1
ATOM 733 C CA . GLY A 1 92 ? -29.664 0.640 26.350 1.00 55.91 92 GLY A CA 1
ATOM 734 C C . GLY A 1 92 ? -30.305 1.250 27.581 1.00 55.91 92 GLY A C 1
ATOM 735 O O . GLY A 1 92 ? -29.690 1.255 28.651 1.00 55.91 92 GLY A O 1
ATOM 736 N N . MET A 1 93 ? -31.504 1.801 27.403 1.00 55.84 93 MET A N 1
ATOM 737 C CA . MET A 1 93 ? -32.432 2.043 28.491 1.00 55.84 93 MET A CA 1
ATOM 738 C C . MET A 1 93 ? -32.674 0.683 29.150 1.00 55.84 93 MET A C 1
ATOM 740 O O . MET A 1 93 ? -33.651 -0.002 28.870 1.00 55.84 93 MET A O 1
ATOM 744 N N . ARG A 1 94 ? -31.718 0.229 29.967 1.00 55.84 94 ARG A N 1
ATOM 745 C CA . ARG A 1 94 ? -31.929 -0.809 30.953 1.00 55.84 94 ARG A CA 1
ATOM 746 C C . ARG A 1 94 ? -32.863 -0.142 31.932 1.00 55.84 94 ARG A C 1
ATOM 748 O O . ARG A 1 94 ? -32.442 0.654 32.768 1.00 55.84 94 ARG A O 1
ATOM 755 N N . SER A 1 95 ? -34.145 -0.393 31.705 1.00 56.12 95 SER A N 1
ATOM 756 C CA . SER A 1 95 ? -35.201 -0.095 32.639 1.00 56.12 95 SER A CA 1
ATOM 757 C C . SER A 1 95 ? -34.724 -0.535 34.015 1.00 56.12 95 SER A C 1
ATOM 759 O O . SER A 1 95 ? -34.447 -1.709 34.258 1.00 56.12 95 SER A O 1
ATOM 761 N N . SER A 1 96 ? -34.593 0.453 34.893 1.00 52.22 96 SER A N 1
ATOM 762 C CA . SER A 1 96 ? -34.732 0.255 36.322 1.00 52.22 96 SER A CA 1
ATOM 763 C C . SER A 1 96 ? -36.019 -0.540 36.517 1.00 52.22 96 SER A C 1
ATOM 765 O O . SER A 1 96 ? -37.120 -0.051 36.257 1.00 52.22 96 SER A O 1
ATOM 767 N N . THR A 1 97 ? -35.895 -1.821 36.828 1.00 55.00 97 THR A N 1
ATOM 768 C CA . THR A 1 97 ? -37.033 -2.644 37.213 1.00 55.00 97 THR A CA 1
ATOM 769 C C . THR A 1 97 ? -36.581 -3.502 38.374 1.00 55.00 97 THR A C 1
ATOM 771 O O . THR A 1 97 ? -36.069 -4.593 38.169 1.00 55.00 97 THR A O 1
ATOM 774 N N . ARG A 1 98 ? -36.799 -2.905 39.552 1.00 43.25 98 ARG A N 1
ATOM 775 C CA . ARG A 1 98 ? -36.923 -3.489 40.892 1.00 43.25 98 ARG A CA 1
ATOM 776 C C . ARG A 1 98 ? -35.750 -4.296 41.434 1.00 43.25 98 ARG A C 1
ATOM 778 O O . ARG A 1 98 ? -35.522 -5.428 40.969 1.00 43.25 98 ARG A O 1
#

Sequence (98 aa):
MDVLLLFMAFATVAPFFFIRRGKWSLAIIQGALMLGMWDYFLSHFTSITVLNAPTSIIAFYGSLLLADVALIMFLISFFKEMAAKQKQWMPGMRSSTR